Protein AF-A0A835DB82-F1 (afdb_monomer_lite)

Secondary structure (DSSP, 8-state):
-HHHHHHHHH-HHHHHHHTHHHHHTT--TTHHHHHHHHHHHHHHH--SPPPP-PPPPSS----SPPPPPHHHHHHHHHHHHHHHHHHHTTS-----------

Foldseek 3Di:
DVVLVVCVVPPVVVNCVVCVVCVVVVNDPVNPVVVVVVVVVVCVVDVDDDDDPDPDPPDDDDPDDDDQDPVRVVVVVVVVVVVVCVVVVPPDDDDDDDDDDD

Structure (mmCIF, N/CA/C/O backbone):
data_AF-A0A835DB82-F1
#
_entry.id   AF-A0A835DB82-F1
#
loop_
_atom_site.group_PDB
_atom_site.id
_atom_site.type_symbol
_atom_site.label_atom_id
_atom_site.label_alt_id
_atom_site.label_comp_id
_atom_site.label_asym_id
_atom_site.label_entity_id
_atom_site.label_seq_id
_atom_site.pdbx_PDB_ins_code
_atom_site.Cartn_x
_atom_site.Cartn_y
_atom_site.Cartn_z
_atom_site.occupancy
_atom_site.B_iso_or_equiv
_atom_site.auth_seq_id
_atom_site.auth_comp_id
_atom_site.auth_asym_id
_atom_site.auth_atom_id
_atom_site.pdbx_PDB_model_num
ATOM 1 N N . MET A 1 1 ? -12.802 -7.459 18.941 1.00 67.44 1 MET A N 1
ATOM 2 C CA . MET A 1 1 ? -11.342 -7.768 18.985 1.00 67.44 1 MET A CA 1
ATOM 3 C C . MET A 1 1 ? -10.723 -7.053 20.188 1.00 67.44 1 MET A C 1
ATOM 5 O O . MET A 1 1 ? -10.718 -5.833 20.199 1.00 67.44 1 MET A O 1
ATOM 9 N N . LYS A 1 2 ? -10.246 -7.771 21.218 1.00 74.31 2 LYS A N 1
ATOM 10 C CA . LYS A 1 2 ? -9.940 -7.169 22.538 1.00 74.31 2 LYS A CA 1
ATOM 11 C C . LYS A 1 2 ? -8.696 -6.264 22.563 1.00 74.31 2 LYS A C 1
ATOM 13 O O . LYS A 1 2 ? -8.693 -5.273 23.272 1.00 74.31 2 LYS A O 1
ATOM 18 N N . ILE A 1 3 ? -7.682 -6.564 21.747 1.00 82.69 3 ILE A N 1
ATOM 19 C CA . ILE A 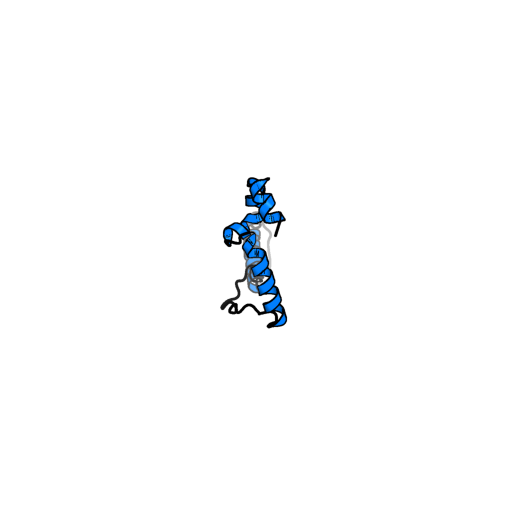1 3 ? -6.414 -5.810 21.717 1.00 82.69 3 ILE A CA 1
ATOM 20 C C . ILE A 1 3 ? -6.633 -4.358 21.270 1.00 82.69 3 ILE A C 1
ATOM 22 O O . ILE A 1 3 ? -6.097 -3.450 21.890 1.00 82.69 3 ILE A O 1
ATOM 26 N N . LEU A 1 4 ? -7.462 -4.137 20.240 1.00 82.81 4 LEU A N 1
ATOM 27 C CA . LEU A 1 4 ? -7.729 -2.793 19.722 1.00 82.81 4 LEU A CA 1
ATOM 28 C C . LEU A 1 4 ? -8.434 -1.916 20.766 1.00 82.81 4 LEU A C 1
ATOM 30 O O . LEU A 1 4 ? -8.070 -0.759 20.924 1.00 82.81 4 LEU A O 1
ATOM 34 N N . GLN A 1 5 ? -9.384 -2.494 21.509 1.00 83.62 5 GLN A N 1
ATOM 35 C CA . GLN A 1 5 ? -10.098 -1.815 22.591 1.00 83.62 5 GLN A CA 1
ATOM 36 C C . GLN A 1 5 ? -9.154 -1.438 23.738 1.00 83.62 5 GLN A C 1
ATOM 38 O O . GLN A 1 5 ? -9.103 -0.287 24.153 1.00 83.62 5 GLN A O 1
ATOM 43 N N . THR A 1 6 ? -8.363 -2.400 24.218 1.00 83.12 6 THR A N 1
ATOM 44 C CA . THR A 1 6 ? -7.444 -2.197 25.344 1.00 83.12 6 THR A CA 1
ATOM 45 C C . THR A 1 6 ? -6.358 -1.166 25.020 1.00 83.12 6 THR A C 1
ATOM 47 O O . THR A 1 6 ? -6.025 -0.342 25.862 1.00 83.12 6 THR A O 1
ATOM 50 N N . SER A 1 7 ? -5.851 -1.132 23.782 1.00 82.69 7 SER A N 1
ATOM 51 C CA . SER A 1 7 ? -4.848 -0.137 23.377 1.00 82.69 7 SER A CA 1
ATOM 52 C C . SER A 1 7 ? -5.368 1.305 23.355 1.00 82.69 7 SER A C 1
ATOM 54 O O . SER A 1 7 ? -4.562 2.218 23.509 1.00 82.69 7 SER A O 1
ATOM 56 N N . ILE A 1 8 ? -6.675 1.528 23.181 1.00 84.38 8 ILE A N 1
ATOM 57 C CA . ILE A 1 8 ? -7.271 2.876 23.243 1.00 84.38 8 ILE A CA 1
ATOM 58 C C . ILE A 1 8 ? -7.230 3.419 24.676 1.00 84.38 8 ILE A C 1
ATOM 60 O O . ILE A 1 8 ? -6.974 4.605 24.874 1.00 84.38 8 ILE A O 1
ATOM 64 N N . GLU A 1 9 ? -7.491 2.553 25.655 1.00 80.06 9 GLU A N 1
ATOM 65 C CA . GLU A 1 9 ? -7.619 2.918 27.067 1.00 80.06 9 GLU A CA 1
ATOM 66 C C . GLU A 1 9 ? -6.256 2.993 27.774 1.00 80.06 9 GLU A C 1
ATOM 68 O O . GLU A 1 9 ? -6.012 3.943 28.516 1.00 80.06 9 GLU A O 1
ATOM 73 N N . ASP A 1 10 ? -5.353 2.043 27.506 1.00 82.88 10 ASP A N 1
ATOM 74 C CA . ASP A 1 10 ? -4.072 1.940 28.217 1.00 82.88 10 ASP A CA 1
ATOM 75 C C . ASP A 1 10 ? -2.977 2.855 27.632 1.00 82.88 10 ASP A C 1
ATOM 77 O O . ASP A 1 10 ? -2.203 3.457 28.377 1.00 82.88 10 ASP A O 1
ATOM 81 N N . GLU A 1 11 ? -2.876 2.965 26.299 1.00 87.00 11 GLU A N 1
ATOM 82 C CA . GLU A 1 11 ? -1.762 3.649 25.614 1.00 87.00 11 GLU A CA 1
ATOM 83 C C . GLU A 1 11 ? -2.236 4.387 24.335 1.00 87.00 11 GLU A C 1
ATOM 85 O O . GLU A 1 11 ? -1.941 3.958 23.210 1.00 87.00 11 GLU A O 1
ATOM 90 N N . PRO A 1 12 ? -2.929 5.538 24.459 1.00 83.19 12 PRO A N 1
ATOM 91 C CA . PRO A 1 12 ? -3.565 6.213 23.322 1.00 83.19 12 PRO A CA 1
ATOM 92 C C . PRO A 1 12 ? -2.574 6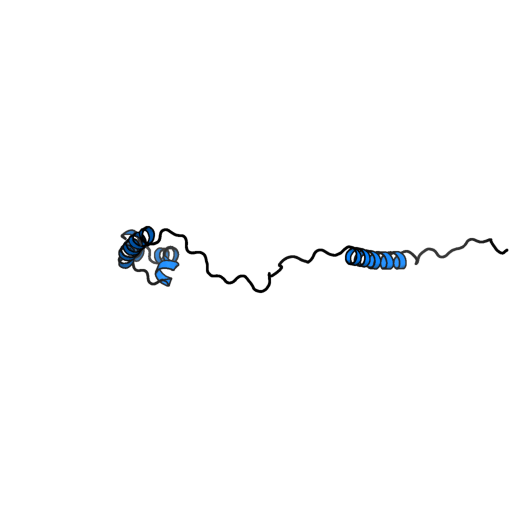.697 22.248 1.00 83.19 12 PRO A C 1
ATOM 94 O O . PRO A 1 12 ? -2.888 6.666 21.057 1.00 83.19 12 PRO A O 1
ATOM 97 N N . GLU A 1 13 ? -1.352 7.089 22.622 1.00 84.62 13 GLU A N 1
ATOM 98 C CA . GLU A 1 13 ? -0.307 7.477 21.657 1.00 84.62 13 GLU A CA 1
ATOM 99 C C . GLU A 1 13 ? 0.163 6.289 20.801 1.00 84.62 13 GLU A C 1
ATOM 101 O O . GLU A 1 13 ? 0.414 6.400 19.594 1.00 84.62 13 GLU A O 1
ATOM 106 N N . LYS A 1 14 ? 0.237 5.104 21.409 1.00 85.94 14 LYS A N 1
ATOM 107 C CA . LYS A 1 14 ? 0.604 3.875 20.709 1.00 85.94 14 LYS A CA 1
ATOM 108 C C . LYS A 1 14 ? -0.531 3.375 19.834 1.00 85.94 14 LYS A C 1
ATOM 110 O O . LYS A 1 14 ? -0.274 2.904 18.729 1.00 85.94 14 LYS A O 1
ATOM 115 N N . TYR A 1 15 ? -1.775 3.548 20.274 1.00 86.62 15 TYR A N 1
ATOM 116 C CA . TYR A 1 15 ? -2.939 3.274 19.442 1.00 86.62 15 TYR A CA 1
ATOM 117 C C . TYR A 1 15 ? -2.920 4.108 18.155 1.00 86.62 15 TYR A C 1
ATOM 119 O O . TYR A 1 15 ? -3.059 3.561 17.060 1.00 86.62 15 TYR A O 1
ATOM 127 N N . GLN A 1 16 ? -2.662 5.414 18.267 1.00 87.75 16 GLN A N 1
ATOM 128 C CA . GLN A 1 16 ? -2.584 6.295 17.102 1.00 87.75 16 GLN A CA 1
ATOM 129 C C . GLN A 1 16 ? -1.480 5.876 16.128 1.00 87.75 16 GLN A C 1
ATOM 131 O O . GLN A 1 16 ? -1.733 5.819 14.929 1.00 87.75 16 GLN A O 1
ATOM 136 N N . SER A 1 17 ? -0.287 5.529 16.619 1.00 90.25 17 SER A N 1
ATOM 137 C CA . SER A 1 17 ? 0.819 5.107 15.747 1.00 90.25 17 SER A CA 1
ATOM 138 C C . SER A 1 17 ? 0.590 3.730 15.110 1.00 90.25 17 SER A C 1
ATOM 140 O O . SER A 1 17 ? 0.728 3.587 13.893 1.00 90.25 17 SER A O 1
ATOM 142 N N . GLN A 1 18 ? 0.189 2.722 15.887 1.00 89.06 18 GLN A N 1
ATOM 143 C CA . GLN A 1 18 ? 0.034 1.343 15.408 1.00 89.06 18 GLN A CA 1
ATOM 144 C C . GLN A 1 18 ? -1.199 1.149 14.522 1.00 89.06 18 GLN A C 1
ATOM 146 O O . GLN A 1 18 ? -1.156 0.380 13.560 1.00 89.06 18 GLN A O 1
ATOM 151 N N . PHE A 1 19 ? -2.288 1.863 14.811 1.00 90.25 19 PHE A N 1
ATOM 152 C CA . PHE A 1 19 ? -3.576 1.698 14.136 1.00 90.25 19 PHE A CA 1
ATOM 153 C C . PHE A 1 19 ? -3.958 2.899 13.268 1.00 90.25 19 PHE A C 1
ATOM 155 O O . PHE A 1 19 ? -5.127 3.057 12.914 1.00 90.25 19 PHE A O 1
ATOM 162 N N . THR A 1 20 ? -2.972 3.695 12.838 1.00 92.19 20 THR A N 1
ATOM 163 C CA . THR A 1 20 ? -3.161 4.844 11.932 1.00 92.19 20 THR A CA 1
ATOM 164 C C . THR A 1 20 ? -4.094 4.503 10.759 1.00 92.19 20 THR A C 1
ATOM 166 O O . THR A 1 20 ? -5.002 5.257 10.414 1.00 92.19 20 THR A O 1
ATOM 169 N N . GLU A 1 21 ? -3.917 3.325 10.163 1.00 92.44 21 GLU A N 1
ATOM 170 C CA . GLU A 1 21 ? -4.626 2.924 8.947 1.00 92.44 21 GLU A CA 1
ATOM 171 C C . GLU A 1 21 ? -6.048 2.427 9.210 1.00 92.44 21 GLU A C 1
ATOM 173 O O . GLU A 1 21 ? -6.872 2.437 8.295 1.00 92.44 21 GLU A O 1
ATOM 178 N N . TYR A 1 22 ? -6.336 2.012 10.443 1.00 90.56 22 TYR A N 1
ATOM 179 C CA . TYR A 1 22 ? -7.683 1.681 10.902 1.00 90.56 22 TYR A CA 1
ATOM 180 C C . TYR A 1 22 ? -8.448 2.974 11.179 1.00 90.56 22 TYR A C 1
ATOM 182 O O . TYR A 1 22 ? -9.564 3.128 10.688 1.00 90.56 22 TYR A O 1
ATOM 190 N N . ILE A 1 23 ? -7.801 3.946 11.832 1.00 89.50 23 ILE A N 1
ATOM 191 C CA . ILE A 1 23 ? -8.352 5.285 12.078 1.00 89.50 23 ILE A CA 1
ATOM 192 C C . ILE A 1 23 ? -8.677 5.983 10.750 1.00 89.50 23 ILE A C 1
ATOM 194 O O . ILE A 1 23 ? -9.805 6.423 10.545 1.00 89.50 23 ILE A O 1
ATOM 198 N N . LYS A 1 24 ? -7.735 6.009 9.795 1.00 93.12 24 LYS A N 1
ATOM 199 C CA . LYS A 1 24 ? -7.948 6.594 8.454 1.00 93.12 24 LYS A CA 1
ATOM 200 C C . LYS A 1 24 ? -9.112 5.958 7.689 1.00 93.12 24 LYS A C 1
ATOM 202 O O . LYS A 1 24 ? -9.730 6.623 6.865 1.00 93.12 24 LYS A O 1
ATOM 207 N N . ARG A 1 25 ? -9.373 4.666 7.910 1.00 91.62 25 ARG A N 1
ATOM 208 C CA . ARG A 1 25 ? -10.448 3.915 7.245 1.00 91.62 25 ARG A CA 1
ATOM 209 C C . ARG A 1 25 ? -11.748 3.870 8.055 1.00 91.62 25 ARG A C 1
ATOM 211 O O . ARG A 1 25 ? -12.702 3.266 7.578 1.00 91.62 25 ARG A O 1
ATOM 218 N N . GLY A 1 26 ? -11.790 4.482 9.242 1.00 89.56 26 GLY A N 1
ATOM 219 C CA . GLY A 1 26 ? -12.958 4.466 10.126 1.00 89.56 26 GLY A CA 1
ATOM 220 C C . GLY A 1 26 ? -13.315 3.071 10.646 1.00 89.56 26 GLY A C 1
ATOM 221 O O . GLY A 1 26 ? -14.490 2.756 10.796 1.00 89.56 26 GLY A O 1
ATOM 222 N N . ILE A 1 27 ? -12.319 2.205 10.855 1.00 88.94 27 ILE A N 1
ATOM 223 C CA . ILE A 1 27 ? -12.535 0.843 11.357 1.00 88.94 27 ILE A CA 1
ATOM 224 C C . ILE A 1 27 ? -12.453 0.863 12.883 1.00 88.94 27 ILE A C 1
ATOM 226 O O . ILE A 1 27 ? -11.369 1.000 13.449 1.00 88.94 27 ILE A O 1
ATOM 230 N N . GLU A 1 28 ? -13.599 0.691 13.532 1.00 88.00 28 GLU A N 1
ATOM 231 C CA . GLU A 1 28 ? -13.719 0.610 14.990 1.00 88.00 28 GLU A CA 1
ATOM 232 C C . GLU A 1 28 ? -13.499 -0.823 15.520 1.00 88.00 28 GLU A C 1
ATOM 234 O O . GLU A 1 28 ? -13.695 -1.787 14.771 1.00 88.00 28 GLU A O 1
ATOM 239 N N . PRO A 1 29 ? -13.132 -1.000 16.808 1.00 86.94 29 PRO A N 1
ATOM 240 C CA . PRO A 1 29 ? -12.904 -2.316 17.429 1.00 86.94 29 PRO A CA 1
ATOM 241 C C . PRO A 1 29 ? -14.051 -3.313 17.269 1.00 86.94 29 PRO A C 1
ATOM 243 O O . PRO A 1 29 ? -13.799 -4.518 17.115 1.00 86.94 29 PRO A O 1
ATOM 246 N N . ASP A 1 30 ? -15.280 -2.806 17.260 1.00 86.94 30 ASP A N 1
ATOM 247 C CA . ASP A 1 30 ? -16.501 -3.593 17.110 1.00 86.94 30 ASP A CA 1
ATOM 248 C C . ASP A 1 30 ? -16.747 -3.993 15.645 1.00 86.94 30 ASP A C 1
ATOM 250 O O . ASP A 1 30 ? -17.152 -5.120 15.358 1.00 86.94 30 ASP A O 1
ATOM 254 N N . GLY A 1 31 ? -16.385 -3.131 14.688 1.00 88.56 31 GLY A N 1
ATOM 255 C CA . GLY A 1 31 ? -16.566 -3.375 13.251 1.00 88.56 31 GLY A CA 1
ATOM 256 C C . GLY A 1 31 ? -15.588 -4.387 12.640 1.00 88.56 31 GLY A C 1
ATOM 257 O O . GLY A 1 31 ? -15.837 -4.925 11.557 1.00 88.56 31 GLY A O 1
ATOM 258 N N . VAL A 1 32 ? -14.476 -4.691 13.322 1.00 88.94 32 VAL A N 1
ATOM 259 C CA . VAL A 1 32 ? -13.456 -5.630 12.821 1.00 88.94 32 VAL A CA 1
ATOM 260 C C . VAL A 1 32 ? -14.016 -7.048 12.671 1.00 88.94 32 VAL A C 1
ATOM 262 O O . VAL A 1 32 ? -13.717 -7.723 11.686 1.00 88.94 32 VAL A O 1
ATOM 265 N N . GLU A 1 33 ? -14.841 -7.519 13.610 1.00 89.69 33 GLU A N 1
ATOM 266 C CA . GLU A 1 33 ? -15.381 -8.885 13.559 1.00 89.69 33 GLU A CA 1
ATOM 267 C C . GLU A 1 33 ? -16.323 -9.085 12.365 1.00 89.69 33 GLU A C 1
ATOM 269 O O . GLU A 1 33 ? -16.222 -10.077 11.637 1.00 89.69 33 GLU A O 1
ATOM 274 N N . GLU A 1 34 ? -17.211 -8.122 12.125 1.00 91.44 34 GLU A N 1
ATOM 275 C CA . GLU A 1 34 ? -18.121 -8.153 10.981 1.00 91.44 34 GLU A CA 1
ATOM 276 C C . GLU A 1 34 ? -17.368 -8.109 9.648 1.00 91.44 34 GLU A C 1
ATOM 278 O O . GLU A 1 34 ? -17.729 -8.819 8.703 1.00 91.44 34 GLU A O 1
ATOM 283 N N . LEU A 1 35 ? -16.294 -7.315 9.576 1.00 91.88 35 LEU A N 1
ATOM 284 C CA . LEU A 1 35 ? -15.427 -7.236 8.403 1.00 91.88 35 LEU A CA 1
ATOM 285 C C . LEU A 1 35 ? -14.779 -8.592 8.097 1.00 91.88 35 LEU A C 1
ATOM 287 O O . LEU A 1 35 ? -14.850 -9.049 6.955 1.00 91.88 35 LEU A O 1
ATOM 291 N N . TYR A 1 36 ? -14.225 -9.281 9.100 1.00 92.75 36 TYR A N 1
ATOM 292 C CA . TYR A 1 36 ? -13.657 -10.619 8.905 1.00 92.75 36 TYR A CA 1
ATOM 293 C C . TYR A 1 36 ? -14.708 -11.637 8.452 1.00 92.75 36 TYR A C 1
ATOM 295 O O . TYR A 1 36 ? -14.440 -12.405 7.528 1.00 92.75 36 TYR A O 1
ATOM 303 N N . LYS A 1 37 ? -15.921 -11.624 9.025 1.00 94.94 37 LYS A N 1
ATOM 304 C CA . LYS A 1 37 ? -17.015 -12.515 8.587 1.00 94.94 37 LYS A CA 1
ATOM 305 C C . LYS A 1 37 ? -17.385 -12.283 7.120 1.00 94.94 37 LYS A C 1
ATOM 307 O O . LYS A 1 37 ? -17.513 -13.245 6.364 1.00 94.94 37 LYS A O 1
ATOM 312 N N . LYS A 1 38 ? -17.494 -11.021 6.690 1.00 93.94 38 LYS A N 1
ATOM 313 C CA . LYS A 1 38 ? -17.745 -10.670 5.280 1.00 93.94 38 LYS A CA 1
ATOM 314 C C . LYS A 1 38 ? -16.627 -11.157 4.360 1.00 93.94 38 LYS A C 1
ATOM 316 O O . LYS A 1 38 ? -16.913 -11.746 3.322 1.00 93.94 38 LYS A O 1
ATOM 321 N N . VAL A 1 39 ? -15.367 -10.956 4.745 1.00 93.38 39 VAL A N 1
ATOM 322 C CA . VAL A 1 39 ? -14.204 -11.405 3.960 1.00 93.38 39 VAL A CA 1
ATOM 323 C C . VAL A 1 39 ? -14.173 -12.931 3.846 1.00 93.38 39 VAL A C 1
ATOM 325 O O . VAL A 1 39 ? -14.005 -13.457 2.746 1.00 93.38 39 VAL A O 1
ATOM 328 N N . HIS A 1 40 ? -14.407 -13.651 4.945 1.00 94.50 40 HIS A N 1
ATOM 329 C CA . HIS A 1 40 ? -14.464 -15.112 4.937 1.00 94.50 40 HIS A CA 1
ATOM 330 C C . HIS A 1 40 ? -15.619 -15.674 4.107 1.00 94.50 40 HIS A C 1
ATOM 332 O O . HIS A 1 40 ? -15.472 -16.764 3.570 1.00 94.50 40 HIS A O 1
ATOM 338 N N . ALA A 1 41 ? -16.737 -14.958 3.966 1.00 94.69 41 ALA A N 1
ATOM 339 C CA . ALA A 1 41 ? -17.809 -15.344 3.050 1.00 94.69 41 ALA A CA 1
ATOM 340 C C . ALA A 1 41 ? -17.475 -15.026 1.578 1.00 94.69 41 ALA A C 1
ATOM 342 O O . ALA A 1 41 ? -17.880 -15.762 0.681 1.00 94.69 41 ALA A O 1
ATOM 343 N N . ALA A 1 42 ? -16.720 -13.953 1.321 1.00 92.75 42 ALA A N 1
ATOM 344 C CA . ALA A 1 42 ? -16.373 -13.510 -0.029 1.00 92.75 42 ALA A CA 1
ATOM 345 C C . ALA A 1 42 ? -15.288 -14.374 -0.703 1.00 92.75 42 ALA A C 1
ATOM 347 O O . ALA A 1 42 ? -15.404 -14.659 -1.893 1.00 92.75 42 ALA A O 1
ATOM 348 N N . ILE A 1 43 ? -14.261 -14.817 0.035 1.00 92.06 43 ILE A N 1
ATOM 349 C CA . ILE A 1 43 ? -13.137 -15.603 -0.522 1.00 92.06 43 ILE A CA 1
ATOM 350 C C . ILE A 1 43 ? -13.591 -16.948 -1.131 1.00 92.06 43 ILE A C 1
ATOM 352 O O . ILE A 1 43 ? -13.144 -17.271 -2.230 1.00 92.06 43 ILE A O 1
ATOM 356 N N . PRO A 1 44 ? -14.473 -17.742 -0.488 1.00 92.12 44 PRO A N 1
ATOM 357 C CA . PRO A 1 44 ? -14.990 -18.972 -1.084 1.00 92.12 44 PRO A CA 1
ATOM 358 C C . PRO A 1 44 ? -15.895 -18.725 -2.294 1.00 92.12 44 PRO A C 1
ATOM 360 O O . PRO A 1 44 ? -15.962 -19.574 -3.178 1.00 92.12 44 PRO A O 1
ATOM 363 N N . ALA A 1 45 ? -16.607 -17.593 -2.325 1.00 92.19 45 ALA A N 1
ATOM 364 C CA . ALA A 1 45 ? -17.544 -17.265 -3.397 1.00 92.19 45 ALA A CA 1
ATOM 365 C C . ALA A 1 45 ? -16.833 -16.851 -4.697 1.00 92.19 45 ALA A C 1
ATOM 367 O O . ALA A 1 45 ? -17.287 -17.212 -5.780 1.00 92.19 45 ALA A O 1
ATOM 368 N N . ASP A 1 46 ? -15.718 -16.124 -4.596 1.00 88.00 46 ASP A N 1
ATOM 369 C CA . ASP A 1 46 ? -14.860 -15.768 -5.730 1.00 88.00 46 ASP A CA 1
ATOM 370 C C . ASP A 1 46 ? -13.388 -16.038 -5.374 1.00 88.00 46 ASP A C 1
ATOM 372 O O . ASP A 1 46 ? -12.669 -15.136 -4.934 1.00 88.00 46 ASP A O 1
ATOM 376 N N . PRO A 1 47 ? -12.921 -17.290 -5.541 1.00 89.44 47 PRO A N 1
ATOM 377 C CA . PRO A 1 47 ? -11.555 -17.675 -5.196 1.00 89.44 47 PRO A CA 1
ATOM 378 C C . PRO A 1 47 ? -10.525 -17.180 -6.222 1.00 89.44 47 PRO A C 1
ATOM 380 O O . PRO A 1 47 ? -9.331 -17.460 -6.084 1.00 89.44 47 PRO A O 1
ATOM 383 N N . THR A 1 48 ? -10.958 -16.494 -7.285 1.00 90.50 48 THR A N 1
ATOM 384 C CA . THR A 1 48 ? -10.073 -16.100 -8.378 1.00 90.50 48 THR A CA 1
ATOM 385 C C . THR A 1 48 ? -9.386 -14.760 -8.092 1.00 90.50 48 THR A C 1
ATOM 387 O O . THR A 1 48 ? -10.023 -13.798 -7.659 1.00 90.50 48 THR A O 1
ATOM 390 N N . PRO A 1 49 ? -8.066 -14.640 -8.333 1.00 86.62 49 PRO A N 1
ATOM 391 C CA . PRO A 1 49 ? -7.373 -13.373 -8.155 1.00 86.62 49 PRO A CA 1
ATOM 392 C C . PRO A 1 49 ? -7.799 -12.384 -9.246 1.00 86.62 49 PRO A C 1
ATOM 394 O O . PRO A 1 49 ? -7.537 -12.591 -10.435 1.00 86.62 49 PRO A O 1
ATOM 397 N N . LYS A 1 50 ? -8.415 -11.270 -8.841 1.00 84.50 50 LYS A N 1
ATOM 398 C CA . LYS A 1 50 ? -8.774 -10.185 -9.762 1.00 84.50 50 LYS A CA 1
ATOM 399 C C . LYS A 1 50 ? -7.510 -9.506 -10.287 1.00 84.50 50 LYS A C 1
ATOM 401 O O . LYS A 1 50 ? -6.732 -8.932 -9.524 1.00 84.50 50 LYS A O 1
ATOM 406 N N . LYS A 1 51 ? -7.295 -9.578 -11.602 1.00 83.25 51 LYS A N 1
ATOM 407 C CA . LYS A 1 51 ? -6.209 -8.855 -12.275 1.00 83.25 51 LYS A CA 1
ATOM 408 C C . LYS A 1 51 ? -6.512 -7.360 -12.252 1.00 83.25 51 LYS A C 1
ATOM 410 O O . LYS A 1 51 ? -7.664 -6.955 -12.347 1.00 83.25 51 LYS A O 1
ATOM 415 N N . THR A 1 52 ? -5.478 -6.531 -12.142 1.00 84.31 52 THR A N 1
ATOM 416 C CA . THR A 1 52 ? -5.671 -5.083 -12.230 1.00 84.31 52 THR A CA 1
ATOM 417 C C . THR A 1 52 ? -6.058 -4.704 -13.653 1.00 84.31 52 THR A C 1
ATOM 419 O O . THR A 1 52 ? -5.281 -4.953 -14.572 1.00 84.31 52 THR A O 1
ATOM 422 N N . GLU A 1 53 ? -7.190 -4.027 -13.820 1.00 83.19 53 GLU A N 1
ATOM 423 C CA . GLU A 1 53 ? -7.671 -3.456 -15.091 1.00 83.19 53 GLU A CA 1
ATOM 424 C C . GLU A 1 53 ? -6.880 -2.206 -15.518 1.00 83.19 53 GLU A C 1
ATOM 426 O O . GLU A 1 53 ? -7.394 -1.311 -16.181 1.00 83.19 53 GLU A O 1
ATOM 431 N N . LYS A 1 54 ? -5.612 -2.101 -15.105 1.00 82.19 54 LYS A N 1
ATOM 432 C CA . LYS A 1 54 ? -4.768 -0.978 -15.500 1.00 82.19 54 LYS A CA 1
ATOM 433 C C . LYS A 1 54 ? -4.566 -1.058 -17.005 1.00 82.19 54 LYS A C 1
ATOM 435 O O . LYS A 1 54 ? -3.987 -2.030 -17.492 1.00 82.19 54 LYS A O 1
ATOM 440 N N . GLU A 1 55 ? -5.033 -0.033 -17.714 1.00 81.56 55 GLU A N 1
ATOM 441 C CA . GLU A 1 55 ? -4.754 0.110 -19.136 1.00 81.56 55 GLU A CA 1
ATOM 442 C C . GLU A 1 55 ? -3.244 0.037 -19.363 1.00 81.56 55 GLU A C 1
ATOM 444 O O . GLU A 1 55 ? -2.451 0.617 -18.608 1.00 81.56 55 GLU A O 1
ATOM 449 N N . ALA A 1 56 ? -2.843 -0.702 -20.398 1.00 77.88 56 ALA A N 1
ATOM 450 C CA . ALA A 1 56 ? -1.453 -0.710 -20.808 1.00 77.88 56 ALA A CA 1
ATOM 451 C C . ALA A 1 56 ? -1.030 0.743 -21.098 1.00 77.88 56 ALA A C 1
ATOM 453 O O . ALA A 1 56 ? -1.767 1.469 -21.773 1.00 77.88 56 ALA A O 1
ATOM 454 N N . PRO A 1 57 ? 0.124 1.201 -20.584 1.00 83.12 57 PRO A N 1
ATOM 455 C CA . PRO A 1 57 ? 0.571 2.561 -20.832 1.00 83.12 57 PRO A CA 1
ATOM 456 C C . PRO A 1 57 ? 0.699 2.789 -22.343 1.00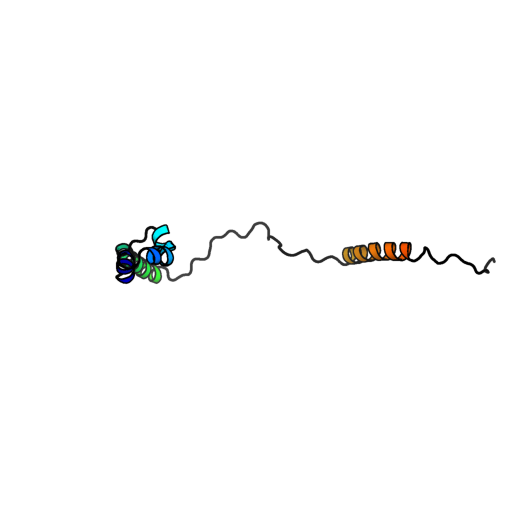 83.12 57 PRO A C 1
ATOM 458 O O . PRO A 1 57 ? 1.376 2.023 -23.026 1.00 83.12 57 PRO A O 1
ATOM 461 N N . LYS A 1 58 ? 0.045 3.848 -22.849 1.00 82.75 58 LYS A N 1
ATOM 462 C CA . LYS A 1 58 ? 0.019 4.200 -24.283 1.00 82.75 58 LYS A CA 1
ATOM 463 C C . LYS A 1 58 ? 1.424 4.350 -24.866 1.00 82.75 58 LYS A C 1
ATOM 465 O O . LYS A 1 58 ? 1.673 3.957 -25.998 1.00 82.75 58 LYS A O 1
ATOM 470 N N . GLU A 1 59 ? 2.347 4.867 -24.059 1.00 84.44 59 GLU A N 1
ATOM 471 C CA . GLU A 1 59 ? 3.765 4.947 -24.377 1.00 84.44 59 GLU A CA 1
ATOM 472 C C . GLU A 1 59 ? 4.593 4.403 -23.213 1.00 84.44 59 GLU A C 1
ATOM 474 O O . GLU A 1 59 ? 4.373 4.736 -22.044 1.00 84.44 59 GLU A O 1
ATOM 479 N N . HIS A 1 60 ? 5.580 3.562 -23.523 1.00 81.00 60 HIS A N 1
ATOM 480 C CA . HIS A 1 60 ? 6.486 3.036 -22.513 1.00 81.00 60 HIS A CA 1
ATOM 481 C C . HIS A 1 60 ? 7.484 4.119 -22.084 1.00 81.00 60 HIS A C 1
ATOM 483 O O . HIS A 1 60 ? 8.442 4.417 -22.804 1.00 81.00 60 HIS A O 1
ATOM 489 N N . LYS A 1 61 ? 7.326 4.653 -20.868 1.00 85.75 61 LYS A N 1
ATOM 490 C CA . LYS A 1 61 ? 8.294 5.584 -20.273 1.00 85.75 61 LYS A CA 1
ATOM 491 C C . LYS A 1 61 ? 9.671 4.916 -20.167 1.00 85.75 61 LYS A C 1
ATOM 493 O O . LYS A 1 61 ? 9.843 3.922 -19.464 1.00 85.75 61 LYS A O 1
ATOM 498 N N . ARG A 1 62 ? 10.666 5.439 -20.888 1.00 87.88 62 ARG A N 1
ATOM 499 C CA . ARG A 1 62 ? 12.061 4.983 -20.792 1.00 87.88 62 ARG A CA 1
ATOM 500 C C . ARG A 1 62 ? 12.768 5.793 -19.710 1.00 87.88 62 ARG A C 1
ATOM 502 O O . ARG A 1 62 ? 12.832 7.011 -19.805 1.00 87.88 62 ARG A O 1
ATOM 509 N N . PHE A 1 63 ? 13.291 5.112 -18.694 1.00 89.06 63 PHE A N 1
ATOM 510 C CA . PHE A 1 63 ? 14.075 5.745 -17.626 1.00 89.06 63 PHE A CA 1
ATOM 511 C C . PHE A 1 63 ? 15.577 5.795 -17.941 1.00 89.06 63 PHE A C 1
ATOM 513 O O . PHE A 1 63 ? 16.297 6.604 -17.371 1.00 89.06 63 PHE A O 1
ATOM 520 N N . ASN A 1 64 ? 16.036 4.954 -18.873 1.00 90.94 64 ASN A N 1
ATOM 521 C CA . ASN A 1 64 ? 17.438 4.853 -19.272 1.00 90.94 64 ASN A CA 1
ATOM 522 C C . ASN A 1 64 ? 17.689 5.570 -20.602 1.00 90.94 64 ASN A C 1
ATOM 524 O O . ASN A 1 64 ? 16.808 5.615 -21.467 1.00 90.94 64 ASN A O 1
ATOM 528 N N . LEU A 1 65 ? 18.920 6.059 -20.783 1.00 87.75 65 LEU A N 1
ATOM 529 C CA . LEU A 1 65 ? 19.375 6.645 -22.042 1.00 87.75 65 LEU A CA 1
ATOM 530 C C . LEU A 1 65 ? 19.316 5.619 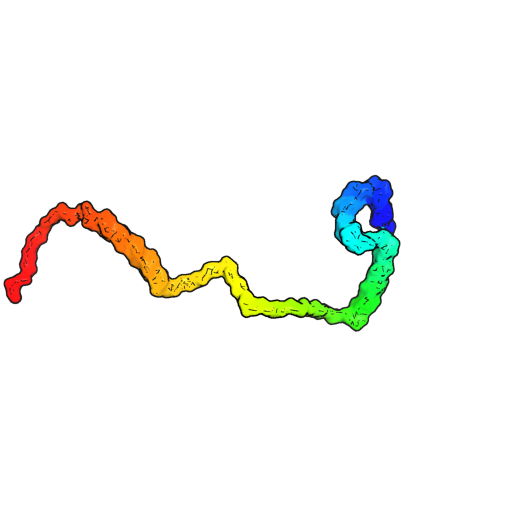-23.182 1.00 87.75 65 LEU A C 1
ATOM 532 O O . LEU A 1 65 ? 19.582 4.427 -22.997 1.00 87.75 65 LEU A O 1
ATOM 536 N N . LYS A 1 66 ? 18.984 6.092 -24.387 1.00 89.81 66 LYS A N 1
ATOM 537 C CA . LYS A 1 66 ? 19.013 5.268 -25.598 1.00 89.81 66 LYS A CA 1
ATOM 538 C C . LYS A 1 66 ? 20.459 4.867 -25.902 1.00 89.81 66 LYS A C 1
ATOM 540 O O . LYS A 1 66 ? 21.371 5.682 -25.792 1.00 89.81 66 LYS A O 1
ATOM 545 N N . LYS A 1 67 ? 20.661 3.611 -26.314 1.00 92.62 67 LYS A N 1
ATOM 546 C CA . LYS A 1 67 ? 21.971 3.141 -26.771 1.00 92.62 67 LYS A CA 1
ATOM 547 C C . LYS A 1 67 ? 22.405 3.969 -27.979 1.00 92.62 67 LYS A C 1
ATOM 549 O O . LYS A 1 67 ? 21.687 4.014 -28.977 1.00 92.62 67 LYS A O 1
ATOM 554 N N . LEU A 1 68 ? 23.575 4.588 -27.859 1.00 92.69 68 LEU A N 1
ATOM 555 C CA . LEU A 1 68 ? 24.185 5.360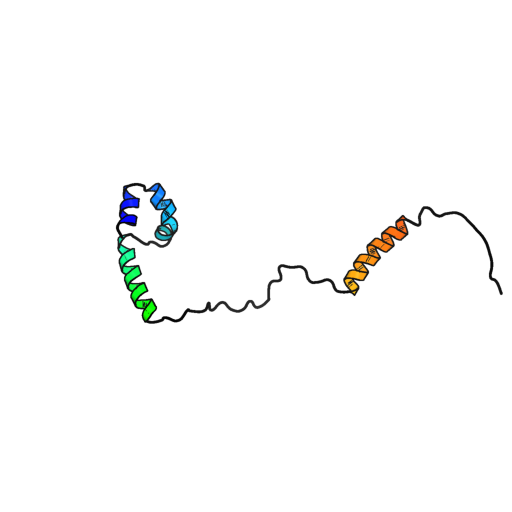 -28.930 1.00 92.69 68 LEU A CA 1
ATOM 556 C C . LEU A 1 68 ? 24.500 4.433 -30.113 1.00 92.69 68 LEU A C 1
ATOM 558 O O . LEU A 1 68 ? 25.017 3.322 -29.929 1.00 92.69 68 LEU A O 1
ATOM 562 N N . THR A 1 69 ? 24.161 4.870 -31.317 1.00 94.31 69 THR A N 1
ATOM 563 C CA . THR A 1 69 ? 24.456 4.147 -32.557 1.00 94.31 69 THR A CA 1
ATOM 564 C C . THR A 1 69 ? 25.962 4.167 -32.854 1.00 94.31 69 THR A C 1
ATOM 566 O O . THR A 1 69 ? 26.756 4.771 -32.131 1.00 94.31 69 THR A O 1
ATOM 569 N N . TYR A 1 70 ? 26.404 3.424 -33.870 1.00 94.06 70 TYR A N 1
ATOM 570 C CA . TYR A 1 70 ? 27.820 3.407 -34.253 1.00 94.06 70 TYR A CA 1
ATOM 571 C C . TYR A 1 70 ? 28.294 4.780 -34.756 1.00 94.06 70 TYR A C 1
ATOM 573 O O . TYR A 1 70 ? 29.290 5.287 -34.247 1.00 94.06 70 TYR A O 1
ATOM 581 N N . GLU A 1 71 ? 27.532 5.413 -35.650 1.00 92.69 71 GLU A N 1
ATOM 582 C CA . GLU A 1 71 ? 27.856 6.737 -36.201 1.00 92.69 71 GLU A CA 1
ATOM 583 C C . GLU A 1 71 ? 27.915 7.818 -35.120 1.00 92.69 71 GLU A C 1
ATOM 585 O O . GLU A 1 71 ? 28.869 8.584 -35.048 1.00 92.69 71 GLU A O 1
ATOM 590 N N . GLU A 1 72 ? 26.949 7.830 -34.200 1.00 92.62 72 GLU A N 1
ATOM 591 C CA . GLU A 1 72 ? 26.943 8.778 -33.084 1.00 92.62 72 GLU A CA 1
ATOM 592 C C . GLU A 1 72 ? 28.126 8.547 -32.118 1.00 92.62 72 GLU A C 1
ATOM 594 O O . GLU A 1 72 ? 28.673 9.506 -31.573 1.00 92.62 72 GLU A O 1
ATOM 599 N N . ARG A 1 73 ? 28.559 7.291 -31.906 1.00 93.69 73 ARG A N 1
ATOM 600 C CA . ARG A 1 73 ? 29.785 6.987 -31.137 1.00 93.69 73 ARG A CA 1
ATOM 601 C C . ARG A 1 73 ? 31.035 7.492 -31.851 1.00 93.69 73 ARG A C 1
ATOM 603 O O . ARG A 1 73 ? 31.922 8.021 -31.190 1.00 93.69 73 ARG A O 1
ATOM 610 N N . LYS A 1 74 ? 31.095 7.337 -33.174 1.00 92.88 74 LYS A N 1
ATOM 611 C CA . LYS A 1 74 ? 32.205 7.811 -34.004 1.00 92.88 74 LYS A CA 1
ATOM 612 C C . LYS A 1 74 ? 32.278 9.339 -34.000 1.00 92.88 74 LYS A C 1
ATOM 614 O O . LYS A 1 74 ? 33.347 9.881 -33.757 1.00 92.88 74 LYS A O 1
ATOM 619 N N . ALA A 1 75 ? 31.152 10.029 -34.163 1.00 91.50 75 ALA A N 1
ATOM 620 C CA . ALA A 1 75 ? 31.088 11.489 -34.100 1.00 91.50 75 ALA A CA 1
ATOM 621 C C . ALA A 1 75 ? 31.574 12.031 -32.744 1.00 91.50 75 ALA A C 1
ATOM 623 O O . ALA A 1 75 ? 32.416 12.924 -32.709 1.00 91.50 75 ALA A O 1
ATOM 624 N N . LYS A 1 76 ? 31.140 11.414 -31.633 1.00 90.25 76 LYS A N 1
ATOM 625 C CA . LYS A 1 76 ? 31.621 11.757 -30.282 1.00 90.25 76 LYS A CA 1
ATOM 626 C C . LYS A 1 76 ? 33.111 11.507 -30.055 1.00 90.25 76 LYS A C 1
ATOM 628 O O . LYS A 1 76 ? 33.649 12.042 -29.096 1.00 90.25 76 LYS A O 1
ATOM 633 N N . LEU A 1 77 ? 33.750 10.660 -30.860 1.00 91.56 77 LEU A N 1
ATOM 634 C CA . LEU A 1 77 ? 35.190 10.406 -30.793 1.00 91.56 77 LEU A CA 1
ATOM 635 C C . LEU A 1 77 ? 35.975 11.374 -31.688 1.00 91.56 77 LEU A C 1
ATOM 637 O O . LEU A 1 77 ? 37.056 11.812 -31.314 1.00 91.56 77 LEU A O 1
ATOM 641 N N . ILE A 1 78 ? 35.433 11.715 -32.858 1.00 90.25 78 ILE A N 1
ATOM 642 C CA . ILE A 1 78 ? 36.086 12.607 -33.823 1.00 90.25 78 ILE A CA 1
ATOM 643 C C . ILE A 1 78 ? 36.213 14.024 -33.264 1.00 90.25 78 ILE A C 1
ATOM 645 O O . ILE A 1 78 ? 37.271 14.626 -33.389 1.00 90.25 78 ILE A O 1
ATOM 649 N N . GLU A 1 79 ? 35.168 14.548 -32.624 1.00 85.88 79 GLU A N 1
ATOM 650 C CA . GLU A 1 79 ? 35.187 15.888 -32.023 1.00 85.88 79 GLU A CA 1
ATOM 651 C C . GLU A 1 79 ? 36.348 16.090 -31.020 1.00 85.88 79 GLU A C 1
ATOM 653 O O . GLU A 1 79 ? 37.148 17.006 -31.228 1.00 85.88 79 GLU A O 1
ATOM 658 N N . PRO A 1 80 ? 36.532 15.238 -29.988 1.00 89.69 80 PRO A N 1
ATOM 659 C CA . PRO A 1 80 ? 37.652 15.378 -29.063 1.00 89.69 80 PRO A CA 1
ATOM 660 C C . PRO A 1 80 ? 39.002 15.065 -29.712 1.00 89.69 80 PRO A C 1
ATOM 662 O O . PRO A 1 80 ? 39.993 15.684 -29.341 1.00 89.69 80 PRO A O 1
ATOM 665 N N . LEU A 1 81 ? 39.063 14.146 -30.683 1.00 88.44 81 LEU A N 1
ATOM 666 C CA . LEU A 1 81 ? 40.310 13.838 -31.386 1.00 88.44 81 LEU A CA 1
ATOM 667 C C . LEU A 1 81 ? 40.785 15.020 -32.240 1.00 88.44 81 LEU A C 1
ATOM 669 O O . LEU A 1 81 ? 41.960 15.362 -32.210 1.00 88.44 81 LEU A O 1
ATOM 673 N N . ASN A 1 82 ? 39.876 15.683 -32.954 1.00 86.94 82 ASN A N 1
ATOM 674 C CA . ASN A 1 82 ? 40.197 16.869 -33.744 1.00 86.94 82 ASN A CA 1
ATOM 675 C C . ASN A 1 82 ? 40.632 18.035 -32.852 1.00 86.94 82 ASN A C 1
ATOM 677 O O . ASN A 1 82 ? 41.590 18.729 -33.186 1.00 86.94 82 ASN A O 1
ATOM 681 N N . ALA A 1 83 ? 39.964 18.236 -31.712 1.00 86.94 83 ALA A N 1
ATOM 682 C CA . ALA A 1 83 ? 40.366 19.244 -30.735 1.00 86.94 83 ALA A CA 1
ATOM 683 C C . ALA A 1 83 ? 41.764 18.956 -30.165 1.00 86.94 83 ALA A C 1
ATOM 685 O O . ALA A 1 83 ? 42.580 19.866 -30.058 1.00 86.94 83 ALA A O 1
ATOM 686 N N . LEU A 1 84 ? 42.059 17.689 -29.856 1.00 86.88 84 LEU A N 1
ATOM 687 C CA . LEU A 1 84 ? 43.365 17.269 -29.353 1.00 86.88 84 LEU A CA 1
ATOM 688 C C . LEU A 1 84 ? 44.461 17.422 -30.413 1.00 86.88 84 LEU A C 1
ATOM 690 O O . LEU A 1 84 ? 45.513 17.964 -30.105 1.00 86.88 84 LEU A O 1
ATOM 694 N N . ASN A 1 85 ? 44.204 17.030 -31.660 1.00 85.50 85 ASN A N 1
ATOM 695 C CA . ASN A 1 85 ? 45.157 17.200 -32.760 1.00 85.50 85 ASN A CA 1
ATOM 696 C C . ASN A 1 85 ? 45.410 18.681 -33.081 1.00 85.50 85 ASN A C 1
ATOM 698 O O . ASN A 1 85 ? 46.544 19.062 -33.341 1.00 85.50 85 ASN A O 1
ATOM 702 N N . SER A 1 86 ? 44.381 19.531 -33.001 1.00 82.12 86 SER A N 1
ATOM 703 C CA . SER A 1 86 ? 44.535 20.984 -33.181 1.00 82.12 86 SER A CA 1
ATOM 704 C C . SER A 1 86 ? 45.304 21.634 -32.026 1.00 82.12 86 SER A C 1
ATOM 706 O O . SER A 1 86 ? 45.964 22.646 -32.224 1.00 82.12 86 SER A O 1
ATOM 708 N N . ALA A 1 87 ? 45.216 21.068 -30.818 1.00 76.44 87 ALA A N 1
ATOM 709 C CA . ALA A 1 87 ? 45.972 21.526 -29.654 1.00 76.44 87 ALA A CA 1
ATOM 710 C 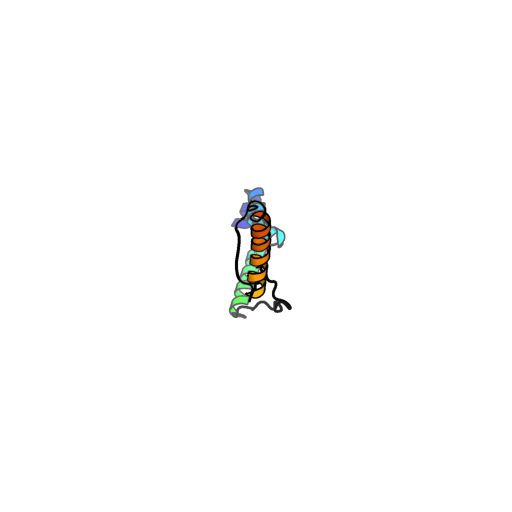C . ALA A 1 87 ? 47.413 20.984 -29.618 1.00 76.44 87 ALA A C 1
ATOM 712 O O . ALA A 1 87 ? 48.279 21.629 -29.038 1.00 76.44 87 ALA A O 1
ATOM 713 N N . ALA A 1 88 ? 47.667 19.814 -30.213 1.00 68.12 88 ALA A N 1
ATOM 714 C CA . ALA A 1 88 ? 48.984 19.180 -30.274 1.00 68.12 88 ALA A CA 1
ATOM 715 C C . ALA A 1 88 ? 49.833 19.641 -31.473 1.00 68.12 88 ALA A C 1
ATOM 717 O O . ALA A 1 88 ? 51.051 19.589 -31.395 1.00 68.12 88 ALA A O 1
ATOM 718 N N . GLY A 1 89 ? 49.216 20.112 -32.563 1.00 56.97 89 GLY A N 1
ATOM 719 C CA . GLY A 1 89 ? 49.911 20.615 -33.758 1.00 56.97 89 GLY A CA 1
ATOM 720 C C . GLY A 1 89 ? 50.369 22.076 -33.679 1.00 56.97 89 GLY A C 1
ATOM 721 O O . GLY A 1 89 ? 50.535 22.703 -34.717 1.00 56.97 89 GLY A O 1
ATOM 722 N N . ALA A 1 90 ? 50.504 22.640 -32.476 1.00 53.34 90 ALA A N 1
ATOM 723 C CA . ALA A 1 90 ? 50.974 24.012 -32.261 1.00 53.34 90 ALA A CA 1
ATOM 724 C C . ALA A 1 90 ? 52.434 24.083 -31.757 1.00 53.34 90 ALA A C 1
ATOM 726 O O . ALA A 1 90 ? 52.852 25.151 -31.319 1.00 53.34 90 ALA A O 1
ATOM 727 N N . ASP A 1 91 ? 53.175 22.967 -31.781 1.00 51.06 91 ASP A N 1
ATOM 728 C CA . ASP A 1 91 ? 54.544 22.855 -31.236 1.00 51.06 91 ASP A CA 1
ATOM 729 C C . ASP A 1 91 ? 55.515 22.096 -32.168 1.00 51.06 91 ASP A C 1
ATOM 731 O O . ASP A 1 91 ? 56.505 21.551 -31.699 1.00 51.06 91 ASP A O 1
ATOM 735 N N . ASP A 1 92 ? 55.234 22.031 -33.476 1.00 46.31 92 ASP A N 1
ATOM 736 C CA . ASP A 1 92 ? 56.156 21.455 -34.474 1.00 46.31 92 ASP A CA 1
ATOM 737 C C . ASP A 1 92 ? 56.250 22.408 -35.686 1.00 46.31 92 ASP A C 1
ATOM 739 O O . ASP A 1 92 ? 55.717 22.151 -36.764 1.00 46.31 92 ASP A O 1
ATOM 743 N N . ASP A 1 93 ? 56.837 23.584 -35.442 1.00 56.47 93 ASP A N 1
ATOM 744 C CA . ASP A 1 93 ? 57.486 24.420 -36.462 1.00 56.47 93 ASP A CA 1
ATOM 745 C C . ASP A 1 93 ? 58.992 24.090 -36.389 1.00 56.47 93 ASP A C 1
ATOM 747 O O . ASP A 1 93 ? 59.632 24.482 -35.413 1.00 56.47 93 ASP A O 1
ATOM 751 N N . ASP A 1 94 ? 59.525 23.315 -37.344 1.00 43.75 94 ASP A N 1
ATOM 752 C CA . ASP A 1 94 ? 60.820 23.552 -38.028 1.00 43.75 94 ASP A CA 1
ATOM 753 C C . ASP A 1 94 ? 61.218 22.375 -38.964 1.00 43.75 94 ASP A C 1
ATOM 755 O O . ASP A 1 94 ? 61.384 21.240 -38.522 1.00 43.75 94 ASP A O 1
ATOM 759 N N . ASP A 1 95 ? 61.350 22.712 -40.257 1.00 47.53 95 ASP A N 1
ATOM 760 C CA . ASP A 1 95 ? 62.270 22.243 -41.323 1.00 47.53 95 ASP A CA 1
ATOM 761 C C . ASP A 1 95 ? 62.717 20.760 -41.465 1.00 47.53 95 ASP A C 1
ATOM 763 O O . ASP A 1 95 ? 63.364 20.198 -40.587 1.00 47.53 95 ASP A O 1
ATOM 767 N N . ASP A 1 96 ? 62.501 20.170 -42.660 1.00 44.03 96 ASP A N 1
ATOM 768 C CA . ASP A 1 96 ? 63.597 19.783 -43.590 1.00 44.03 96 ASP A CA 1
ATOM 769 C C . ASP A 1 96 ? 63.090 19.162 -44.929 1.00 44.03 96 ASP A C 1
ATOM 771 O O . ASP A 1 96 ? 62.419 18.128 -44.959 1.00 44.03 96 ASP A O 1
ATOM 775 N N . ASP A 1 97 ? 63.444 19.870 -46.008 1.00 46.69 97 ASP A N 1
ATOM 776 C CA . ASP A 1 97 ? 63.715 19.586 -47.436 1.00 46.69 97 ASP A CA 1
ATOM 777 C C . ASP A 1 97 ? 63.343 18.274 -48.200 1.00 46.69 97 ASP A C 1
ATOM 779 O O . ASP A 1 97 ? 63.646 17.148 -47.809 1.00 46.69 97 ASP A O 1
ATOM 783 N N . ASP A 1 98 ? 62.866 18.547 -49.431 1.00 46.62 98 ASP A N 1
ATOM 784 C CA . ASP A 1 98 ? 63.186 17.978 -50.764 1.00 46.62 98 ASP A CA 1
ATOM 785 C C . ASP A 1 98 ? 62.571 16.689 -51.380 1.00 46.62 98 ASP A C 1
ATOM 787 O O . ASP A 1 98 ? 62.455 15.620 -50.783 1.00 46.62 98 ASP A O 1
ATOM 791 N N . ASP A 1 99 ? 62.318 16.869 -52.692 1.00 45.22 99 ASP A N 1
ATOM 792 C CA . ASP A 1 99 ? 62.167 15.948 -53.836 1.00 45.22 99 ASP A CA 1
ATOM 793 C C . ASP A 1 99 ? 60.850 15.170 -54.062 1.00 45.22 99 ASP A C 1
ATOM 795 O O . ASP A 1 99 ? 60.607 14.119 -53.471 1.00 45.22 99 ASP A O 1
ATOM 799 N N . ASP A 1 100 ? 60.044 15.627 -55.040 1.00 45.72 100 ASP A N 1
ATOM 800 C CA . ASP A 1 100 ? 59.978 14.966 -56.368 1.00 45.72 100 ASP A CA 1
ATOM 801 C C . ASP A 1 100 ? 59.224 15.852 -57.398 1.00 45.72 100 ASP A C 1
ATOM 803 O O . ASP A 1 100 ? 58.009 16.052 -57.297 1.00 45.72 100 ASP A O 1
ATOM 807 N N . ASP A 1 101 ? 59.952 16.387 -58.384 1.00 49.56 101 ASP A N 1
ATOM 808 C CA . ASP A 1 101 ? 59.444 17.114 -59.562 1.00 49.56 101 ASP A CA 1
ATOM 809 C C . ASP A 1 101 ? 60.065 16.474 -60.827 1.00 49.56 101 ASP A C 1
ATOM 811 O O . ASP A 1 101 ? 61.154 16.867 -61.236 1.00 49.56 101 ASP A O 1
ATOM 815 N N . GLU A 1 102 ? 59.435 15.417 -61.373 1.00 48.00 102 GLU A N 1
ATOM 816 C CA . GLU A 1 102 ? 59.194 15.127 -62.818 1.00 48.00 102 GLU A CA 1
ATOM 817 C C . GLU A 1 102 ? 58.509 13.765 -63.066 1.00 48.00 102 GLU A C 1
ATOM 819 O O . GLU A 1 102 ? 59.050 12.703 -62.680 1.00 48.00 102 GLU A O 1
#

InterPro domains:
  IPR005485 Large ribosomal subunit protein uL18, eukaryota/archaea [PTHR23410] (8-87)
  IPR025607 Large ribosomal subunit protein uL18, C-terminal, eukaryotes [PF14204] (32-85)

Sequence (102 aa):
MKILQTSIEDEPEKYQSQFTEYIKRGIEPDGVEELYKKVHAAIPADPTPKKTEKEAPKEHKRFNLKKLTYEERKAKLIEPLNALNSAAGADDDDDDDDDDDE

pLDDT: mean 82.19, std 14.35, range [43.75, 94.94]

Organism: Tetracentron sinense (NCBI:txid13715)

Radius of gyration: 37.45 Å; chains: 1; bounding box: 82×43×91 Å